Protein AF-A0A6D0F5F0-F1 (afdb_monomer_lite)

Radius of gyration: 11.53 Å; chains: 1; bounding box: 28×8×25 Å

Sequence (31 aa):
MIAEFESRILALIDGMVDHASDDELFASGYL

Foldseek 3Di:
DVVVVVVVVVVVVVVVVVPDDPVRCVVVVVD

Structure (mmCIF, N/CA/C/O backbone):
data_AF-A0A6D0F5F0-F1
#
_entry.id   AF-A0A6D0F5F0-F1
#
loop_
_atom_site.group_PDB
_atom_site.id
_atom_site.type_symbol
_atom_site.label_atom_id
_atom_site.label_alt_id
_atom_site.label_comp_id
_atom_site.label_asym_id
_atom_site.label_entity_id
_atom_site.label_seq_id
_atom_site.pdbx_PDB_ins_code
_atom_site.Cartn_x
_atom_site.Cartn_y
_atom_site.Cartn_z
_atom_site.occupancy
_atom_site.B_iso_or_equiv
_atom_site.auth_seq_id
_atom_site.auth_comp_id
_atom_site.auth_asym_id
_atom_site.auth_atom_id
_atom_site.pdbx_PDB_model_num
ATOM 1 N N . MET A 1 1 ? -15.898 -0.346 11.770 1.00 81.19 1 MET A N 1
ATOM 2 C CA . MET A 1 1 ? -14.960 -0.725 12.874 1.00 81.19 1 MET A CA 1
ATOM 3 C C . MET A 1 1 ? -13.527 -0.446 12.408 1.00 81.19 1 MET A C 1
ATOM 5 O O . MET A 1 1 ? -13.351 -0.370 11.203 1.00 81.19 1 MET A O 1
ATOM 9 N N . ILE A 1 2 ? -12.515 -0.304 13.277 1.00 89.12 2 ILE A N 1
ATOM 10 C CA . ILE A 1 2 ? -11.125 0.009 12.844 1.00 89.12 2 ILE A CA 1
ATOM 11 C C . ILE A 1 2 ? -10.604 -0.979 11.779 1.00 89.12 2 ILE A C 1
ATOM 13 O O . ILE A 1 2 ? -10.085 -0.542 10.759 1.00 89.12 2 ILE A O 1
ATOM 17 N N . ALA A 1 3 ? -10.888 -2.277 11.931 1.00 92.62 3 ALA A N 1
ATOM 18 C CA . ALA A 1 3 ? -10.503 -3.321 10.972 1.00 92.62 3 ALA A CA 1
ATOM 19 C C . ALA A 1 3 ? -11.030 -3.106 9.535 1.00 92.62 3 ALA A C 1
ATOM 21 O O . ALA A 1 3 ? -10.392 -3.494 8.563 1.00 92.62 3 ALA A O 1
ATOM 22 N N . GLU A 1 4 ? -12.190 -2.465 9.378 1.00 93.81 4 GLU A N 1
ATOM 23 C CA . GLU A 1 4 ? -12.750 -2.141 8.058 1.00 93.81 4 GLU A CA 1
ATOM 24 C C . GLU A 1 4 ? -11.956 -1.019 7.377 1.00 93.81 4 GLU A C 1
ATOM 26 O O . GLU A 1 4 ? -11.743 -1.039 6.168 1.00 93.81 4 GLU A O 1
ATOM 31 N N . PHE A 1 5 ? -11.475 -0.049 8.157 1.00 94.44 5 PHE A N 1
ATOM 32 C CA . PHE A 1 5 ? -10.602 1.005 7.649 1.00 94.44 5 PHE A CA 1
ATOM 33 C C . PHE A 1 5 ? -9.215 0.465 7.309 1.00 94.44 5 PHE A C 1
ATOM 35 O O . PHE A 1 5 ? -8.693 0.796 6.249 1.00 94.44 5 PHE A O 1
ATOM 42 N N . GLU A 1 6 ? -8.655 -0.403 8.150 1.00 95.56 6 GLU A N 1
ATOM 43 C CA . GLU A 1 6 ? -7.381 -1.078 7.875 1.00 95.56 6 GLU A CA 1
ATOM 44 C C . GLU A 1 6 ? -7.460 -1.904 6.587 1.00 95.56 6 GLU A C 1
ATOM 46 O O . GLU A 1 6 ? -6.600 -1.770 5.721 1.00 95.56 6 GLU A O 1
ATOM 51 N N . SER A 1 7 ? -8.539 -2.671 6.396 1.00 95.81 7 SER A N 1
ATOM 52 C CA . SER A 1 7 ? -8.755 -3.447 5.170 1.00 95.81 7 SER A CA 1
ATOM 53 C C . SER A 1 7 ? -8.873 -2.563 3.924 1.00 95.81 7 SER A C 1
ATOM 55 O O . SER A 1 7 ? -8.313 -2.900 2.882 1.00 95.81 7 SER A O 1
ATOM 57 N N . ARG A 1 8 ? -9.544 -1.409 4.021 1.00 96.25 8 ARG A N 1
ATOM 58 C CA . ARG A 1 8 ? -9.631 -0.446 2.911 1.00 96.25 8 ARG A CA 1
ATOM 59 C C . ARG A 1 8 ? -8.283 0.181 2.576 1.00 96.25 8 ARG A C 1
ATOM 61 O O . ARG A 1 8 ? -8.004 0.401 1.405 1.00 96.25 8 ARG A O 1
ATOM 68 N N . ILE A 1 9 ? -7.473 0.489 3.585 1.00 96.00 9 ILE A N 1
ATOM 69 C CA . ILE A 1 9 ? -6.134 1.051 3.386 1.00 96.00 9 ILE A CA 1
ATOM 70 C C . ILE A 1 9 ? -5.224 0.016 2.722 1.00 96.00 9 ILE A C 1
ATOM 72 O O . ILE A 1 9 ? -4.557 0.352 1.749 1.00 96.00 9 ILE A O 1
ATOM 76 N N . LEU A 1 10 ? -5.248 -1.237 3.182 1.00 95.81 10 LEU A N 1
ATOM 77 C CA . LEU A 1 10 ? -4.474 -2.320 2.569 1.00 95.81 10 LEU A CA 1
ATOM 78 C C . LEU A 1 10 ? -4.871 -2.540 1.105 1.00 95.81 10 LEU A C 1
ATOM 80 O O . LEU A 1 10 ? -4.004 -2.535 0.244 1.00 95.81 10 LEU A O 1
ATOM 84 N N . ALA A 1 11 ? -6.171 -2.590 0.800 1.00 96.25 11 ALA A N 1
ATOM 85 C CA . ALA A 1 11 ? -6.642 -2.744 -0.577 1.00 96.25 11 ALA A CA 1
ATOM 86 C C . ALA A 1 11 ? -6.221 -1.584 -1.504 1.00 96.25 11 ALA A C 1
ATOM 88 O O . ALA A 1 11 ? -6.004 -1.788 -2.696 1.00 96.25 11 ALA A O 1
ATOM 89 N N . LEU A 1 12 ? -6.111 -0.360 -0.973 1.00 95.75 12 LEU A N 1
ATOM 90 C CA . LEU A 1 12 ? -5.600 0.784 -1.732 1.00 95.75 12 LEU A CA 1
ATOM 91 C C . LEU A 1 12 ? -4.097 0.663 -1.996 1.00 95.75 12 LEU A C 1
ATOM 93 O O . LEU A 1 12 ? -3.658 0.978 -3.097 1.00 95.75 12 LEU A O 1
ATOM 97 N N . ILE A 1 13 ? -3.326 0.208 -1.007 1.00 94.62 13 ILE A N 1
ATOM 98 C CA . ILE A 1 13 ? -1.884 -0.015 -1.150 1.00 94.62 13 ILE A CA 1
ATOM 99 C C . ILE A 1 13 ? -1.623 -1.127 -2.171 1.00 94.62 13 ILE A C 1
ATOM 101 O O . ILE A 1 13 ? -0.818 -0.918 -3.073 1.00 94.62 13 ILE A O 1
ATOM 105 N N . ASP A 1 14 ? -2.349 -2.244 -2.095 1.00 93.81 14 ASP A N 1
ATOM 106 C CA . ASP A 1 14 ? -2.223 -3.355 -3.047 1.00 93.81 14 ASP A CA 1
ATOM 107 C C . ASP A 1 14 ? -2.486 -2.883 -4.484 1.00 93.81 14 ASP A C 1
ATOM 109 O O . ASP A 1 14 ? -1.677 -3.113 -5.378 1.00 93.81 14 ASP A O 1
ATOM 113 N N . GLY A 1 15 ? -3.561 -2.114 -4.698 1.00 93.44 15 GLY A N 1
ATOM 114 C CA . GLY A 1 15 ? -3.861 -1.549 -6.015 1.00 93.44 15 GLY A CA 1
ATOM 115 C C . GLY A 1 15 ? -2.811 -0.550 -6.515 1.00 93.44 15 GLY A C 1
ATOM 116 O O . GLY A 1 15 ? -2.611 -0.421 -7.719 1.00 93.44 15 GLY A O 1
ATOM 117 N N . MET A 1 16 ? -2.124 0.162 -5.618 1.00 92.12 16 MET A N 1
ATOM 118 C CA . MET A 1 16 ? -1.015 1.041 -6.001 1.00 92.12 16 MET A CA 1
ATOM 119 C C . MET A 1 16 ? 0.240 0.246 -6.375 1.00 92.12 16 MET A C 1
ATOM 121 O O . MET A 1 16 ? 0.919 0.621 -7.327 1.00 92.12 16 MET A O 1
ATOM 125 N N . VAL A 1 17 ? 0.531 -0.840 -5.656 1.00 91.69 17 VAL A N 1
ATOM 126 C CA . VAL A 1 17 ? 1.680 -1.720 -5.916 1.00 91.69 17 VAL A CA 1
ATOM 127 C C . VAL A 1 17 ? 1.503 -2.477 -7.235 1.00 91.69 17 VAL A C 1
ATOM 129 O O . VAL A 1 17 ? 2.432 -2.500 -8.035 1.00 91.69 17 VAL A O 1
ATOM 132 N N . ASP A 1 18 ? 0.306 -2.998 -7.516 1.00 92.06 18 ASP A N 1
ATOM 133 C CA . ASP A 1 18 ? -0.003 -3.743 -8.750 1.00 92.06 18 ASP A CA 1
ATOM 134 C C . ASP A 1 18 ? 0.151 -2.909 -10.037 1.00 92.06 18 ASP A C 1
ATOM 136 O O . ASP A 1 18 ? 0.291 -3.455 -11.135 1.00 92.06 18 ASP A O 1
ATOM 140 N N . HIS A 1 19 ? 0.086 -1.581 -9.923 1.00 91.88 19 HIS A N 1
ATOM 141 C CA . HIS A 1 19 ? 0.206 -0.651 -11.047 1.00 91.88 19 HIS A CA 1
ATOM 142 C C . HIS A 1 19 ? 1.540 0.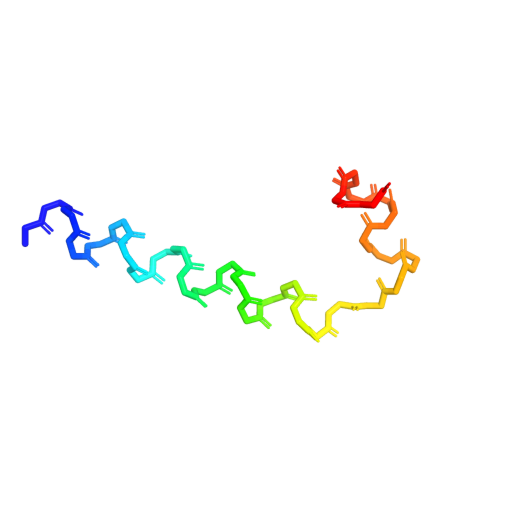096 -11.094 1.00 91.88 19 HIS A C 1
ATOM 144 O O . HIS A 1 19 ? 1.799 0.792 -12.079 1.00 91.88 19 HIS A O 1
ATOM 150 N N . ALA A 1 20 ? 2.365 -0.020 -10.055 1.00 92.81 20 ALA A N 1
ATOM 151 C CA . ALA A 1 20 ? 3.676 0.603 -10.023 1.00 92.81 20 ALA A CA 1
ATOM 152 C C . ALA A 1 20 ? 4.644 -0.134 -10.955 1.00 92.81 20 ALA A C 1
ATOM 154 O O . ALA A 1 20 ? 4.591 -1.355 -11.111 1.00 92.81 20 ALA A O 1
ATOM 155 N N . SER A 1 21 ? 5.539 0.619 -11.586 1.00 93.50 21 SER A N 1
ATOM 156 C CA . SER A 1 21 ? 6.632 0.027 -12.356 1.00 93.50 21 SER A CA 1
ATOM 157 C C . SER A 1 21 ? 7.694 -0.588 -11.439 1.00 93.50 21 SER A C 1
ATOM 159 O O . SER A 1 21 ? 7.861 -0.165 -10.294 1.00 93.50 21 SER A O 1
ATOM 161 N N . ASP A 1 22 ? 8.466 -1.545 -11.959 1.00 91.56 22 ASP A N 1
ATOM 162 C CA . ASP A 1 22 ? 9.562 -2.184 -11.215 1.00 91.56 22 ASP A CA 1
ATOM 163 C C . ASP A 1 22 ? 10.574 -1.158 -10.671 1.00 91.56 22 ASP A C 1
ATOM 165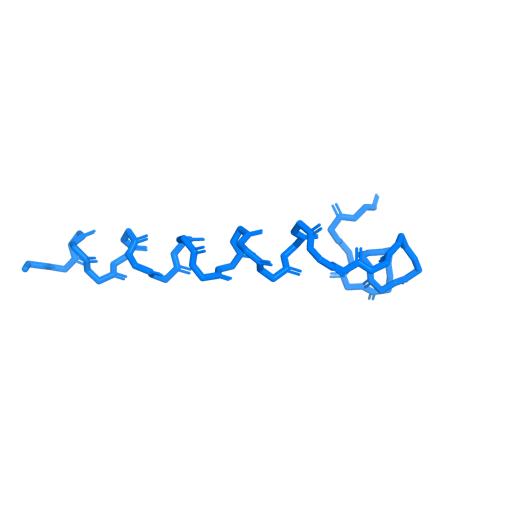 O O . ASP A 1 22 ? 11.040 -1.285 -9.540 1.00 91.56 22 ASP A O 1
ATOM 169 N N . ASP A 1 23 ? 10.868 -0.098 -11.434 1.00 92.69 23 ASP A N 1
ATOM 170 C CA . ASP A 1 23 ? 11.771 0.979 -11.011 1.00 92.69 23 ASP A CA 1
ATOM 171 C C . ASP A 1 23 ? 11.198 1.781 -9.826 1.00 92.69 23 ASP A C 1
ATOM 173 O O . AS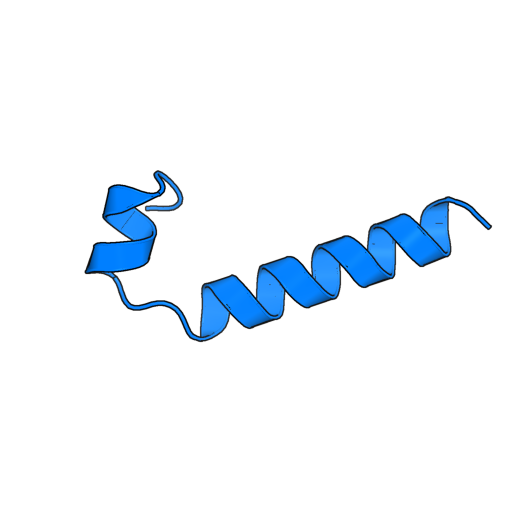P A 1 23 ? 11.927 2.151 -8.902 1.00 92.69 23 ASP A O 1
ATOM 177 N N . GLU A 1 24 ? 9.887 2.038 -9.824 1.00 91.00 24 GLU A N 1
ATOM 178 C CA . GLU A 1 24 ? 9.191 2.732 -8.732 1.00 91.00 24 GLU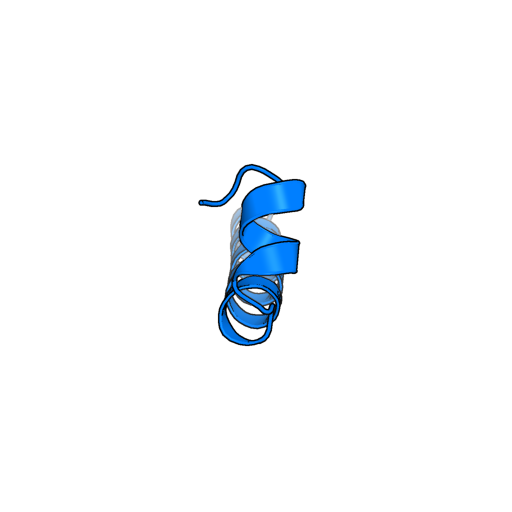 A CA 1
ATOM 179 C C . GLU A 1 24 ? 9.096 1.856 -7.477 1.00 91.00 24 GLU A C 1
ATOM 181 O O . GLU A 1 24 ? 9.286 2.344 -6.356 1.00 91.00 24 GLU A O 1
ATOM 186 N N . LEU A 1 25 ? 8.849 0.557 -7.647 1.00 91.69 25 LEU A N 1
ATOM 187 C CA . LEU A 1 25 ? 8.830 -0.412 -6.553 1.00 91.69 25 LEU A CA 1
ATOM 188 C C . LEU A 1 25 ? 10.221 -0.592 -5.929 1.00 91.69 25 LEU A C 1
ATOM 190 O O . LEU A 1 25 ? 10.349 -0.598 -4.703 1.00 91.69 25 LEU A O 1
ATOM 194 N N . PHE A 1 26 ? 11.273 -0.639 -6.746 1.00 91.38 26 PHE A N 1
ATOM 195 C CA . PHE A 1 26 ? 12.657 -0.696 -6.273 1.00 91.38 26 PHE A CA 1
ATOM 196 C C . PHE A 1 26 ? 13.063 0.588 -5.533 1.00 91.38 26 PHE A C 1
ATOM 198 O O . PHE A 1 26 ? 13.611 0.541 -4.431 1.00 91.38 26 PHE A O 1
ATOM 205 N N . ALA A 1 27 ? 12.739 1.763 -6.084 1.00 92.25 27 ALA A N 1
ATOM 206 C CA . ALA A 1 27 ? 13.048 3.046 -5.448 1.00 92.25 27 ALA A CA 1
ATOM 207 C C . ALA A 1 27 ? 12.304 3.258 -4.115 1.00 92.25 27 ALA A C 1
ATOM 209 O O . ALA A 1 27 ? 12.796 3.971 -3.237 1.00 92.25 27 ALA A O 1
ATOM 210 N N . SER A 1 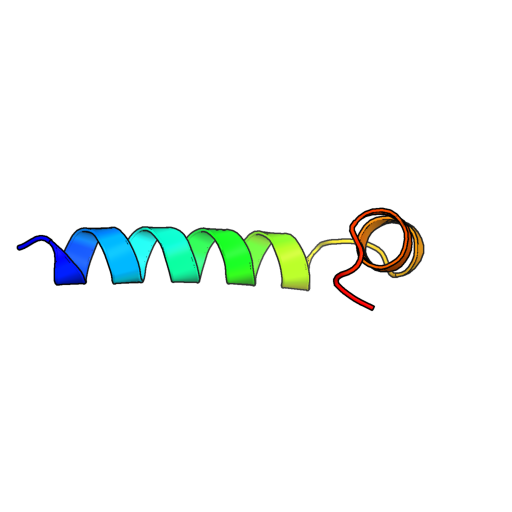28 ? 11.129 2.646 -3.959 1.00 84.31 28 SER A N 1
ATOM 211 C CA . SER A 1 28 ? 10.329 2.693 -2.731 1.00 84.31 28 SER A CA 1
ATOM 212 C C . SER A 1 28 ? 10.651 1.571 -1.733 1.00 84.31 28 SER A C 1
ATOM 214 O O . SER A 1 28 ? 10.129 1.600 -0.618 1.00 84.31 28 SER A O 1
ATOM 216 N N . GLY A 1 29 ? 11.536 0.629 -2.086 1.00 86.06 29 GLY A N 1
ATOM 217 C CA . GLY A 1 29 ? 11.956 -0.481 -1.223 1.00 86.06 29 G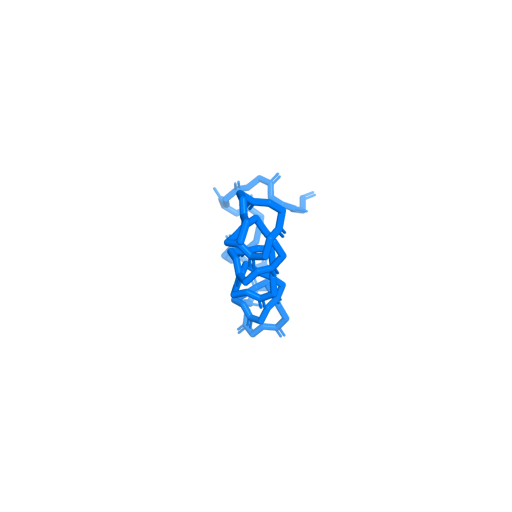LY A CA 1
ATOM 218 C C . GLY A 1 29 ? 10.925 -1.605 -1.084 1.00 86.06 29 GLY A C 1
ATOM 219 O O . GLY A 1 29 ? 10.978 -2.356 -0.110 1.00 86.06 29 GLY A O 1
ATOM 220 N N . TYR A 1 30 ? 9.977 -1.696 -2.021 1.00 83.88 30 TYR A N 1
ATOM 221 C CA . TYR A 1 30 ? 9.014 -2.799 -2.126 1.00 83.88 30 TYR A CA 1
ATOM 222 C C . TYR A 1 30 ? 9.561 -3.999 -2.924 1.00 83.88 30 TYR A C 1
ATOM 224 O O . TYR A 1 30 ? 9.037 -5.104 -2.773 1.00 83.88 30 TYR A O 1
ATOM 232 N N . LEU A 1 31 ? 10.610 -3.789 -3.731 1.00 79.06 31 LEU A N 1
ATOM 233 C CA . LEU A 1 31 ? 11.422 -4.803 -4.425 1.00 79.06 31 LEU A CA 1
ATOM 234 C C . LEU A 1 31 ? 12.878 -4.725 -3.952 1.00 79.06 31 LEU A C 1
ATOM 236 O O . LEU A 1 31 ? 13.500 -5.802 -3.802 1.00 79.06 31 LEU A O 1
#

Organism: Escherichia coli (NCBI:txid562)

pLDDT: mean 91.69, std 4.34, range [79.06, 96.25]

Secondary structure (DSSP, 8-state):
-HHHHHHHHHHHHHHHHTTS-HHHHHHHT--

InterPro domains:
  IPR014987 Uncharacterised protein family YfcL [PF08891] (3-31)